Protein AF-A0A534PW27-F1 (afdb_monomer_lite)

Foldseek 3Di:
DLVCLVCCVVQVKDFQWFFAFQPGGQWKKKWKKAFPPQDQQLPQAEEEECSLVRLLLVLLFVVSPLPHHYDHDPPQVVQHVCRLVPPSYIYTGIRVCVVCLVVDPSSVRMDTPDIHDIAGPDTDIDGDPPDPPVRSVVVSVVQQCLLVDPVNVVVCVVVRTSTIGGDPPVRHVSSSVSSVVSD

Structure (mmCIF, N/CA/C/O backbone):
data_AF-A0A534PW27-F1
#
_entry.id   AF-A0A534PW27-F1
#
loop_
_atom_site.group_PDB
_atom_site.id
_atom_site.type_symbol
_atom_site.label_atom_id
_atom_site.label_alt_id
_atom_site.label_comp_id
_atom_site.label_asym_id
_atom_site.label_entity_id
_atom_site.label_seq_id
_atom_site.pdbx_PDB_ins_code
_atom_site.Cartn_x
_atom_site.Cartn_y
_atom_site.Cartn_z
_atom_site.occupancy
_atom_site.B_iso_or_equiv
_atom_site.auth_seq_id
_atom_site.auth_comp_id
_atom_site.auth_asym_id
_atom_site.auth_atom_id
_atom_site.pdbx_PDB_model_num
ATOM 1 N N . LEU A 1 1 ? 0.890 -2.267 -5.815 1.00 96.12 1 LEU A N 1
ATOM 2 C CA . LEU A 1 1 ? 1.464 -3.352 -4.984 1.00 96.12 1 LEU A CA 1
ATOM 3 C C . LEU A 1 1 ? 0.494 -4.507 -4.678 1.00 96.12 1 LEU A C 1
ATOM 5 O O . LEU A 1 1 ? 0.900 -5.621 -4.976 1.00 96.12 1 LEU A O 1
ATOM 9 N N . PRO A 1 2 ? -0.728 -4.310 -4.131 1.00 97.25 2 PRO A N 1
ATOM 10 C CA . PRO A 1 2 ? -1.633 -5.417 -3.758 1.00 97.25 2 PRO A CA 1
ATOM 11 C C . PRO A 1 2 ? -1.838 -6.452 -4.872 1.00 97.25 2 PRO A C 1
ATOM 13 O O . PRO A 1 2 ? -1.515 -7.615 -4.677 1.00 97.25 2 PRO A O 1
ATOM 16 N N . PHE A 1 3 ? -2.201 -5.999 -6.078 1.00 97.12 3 PHE A N 1
ATOM 17 C CA . PHE A 1 3 ? -2.336 -6.865 -7.257 1.00 97.12 3 PHE A CA 1
ATOM 18 C C . PHE A 1 3 ? -1.087 -7.713 -7.536 1.00 97.12 3 PHE A C 1
ATOM 20 O O . PHE A 1 3 ? -1.185 -8.898 -7.834 1.00 97.12 3 PHE A O 1
ATOM 27 N N . PHE A 1 4 ? 0.105 -7.110 -7.438 1.00 98.00 4 PHE A N 1
ATOM 28 C CA . PHE A 1 4 ? 1.350 -7.841 -7.659 1.00 98.00 4 PHE A CA 1
ATOM 29 C C . PHE A 1 4 ? 1.483 -8.985 -6.655 1.00 98.00 4 PHE A C 1
ATOM 31 O O . PHE A 1 4 ? 1.806 -10.085 -7.065 1.00 98.00 4 PHE A O 1
ATOM 38 N N . LEU A 1 5 ? 1.199 -8.747 -5.372 1.00 97.81 5 LEU A N 1
ATOM 39 C CA . LEU A 1 5 ? 1.325 -9.763 -4.323 1.00 97.81 5 LEU A CA 1
ATOM 40 C C . LEU A 1 5 ? 0.255 -10.858 -4.422 1.00 97.81 5 LEU A C 1
ATOM 42 O O . LEU A 1 5 ? 0.570 -12.019 -4.173 1.00 97.81 5 LEU A O 1
ATOM 46 N N . ASP A 1 6 ? -0.972 -10.506 -4.813 1.00 97.56 6 ASP A N 1
ATOM 47 C CA . ASP A 1 6 ? -2.059 -11.473 -5.015 1.00 97.56 6 ASP A CA 1
ATOM 48 C C . ASP A 1 6 ? -1.782 -12.425 -6.182 1.00 97.56 6 ASP A C 1
ATOM 50 O O . ASP A 1 6 ? -2.144 -13.595 -6.120 1.00 97.56 6 ASP A O 1
ATOM 54 N N . HIS A 1 7 ? -1.125 -11.933 -7.234 1.00 97.31 7 HIS A N 1
ATOM 55 C CA . HIS A 1 7 ? -0.998 -12.654 -8.501 1.00 97.31 7 HIS A CA 1
ATOM 56 C C . HIS A 1 7 ? 0.442 -12.986 -8.890 1.00 97.31 7 HIS A C 1
ATOM 58 O O . HIS A 1 7 ? 0.687 -13.433 -10.012 1.00 97.31 7 HIS A O 1
ATOM 64 N N . GLU A 1 8 ? 1.404 -12.762 -7.991 1.00 96.56 8 GLU A N 1
ATOM 65 C CA . GLU A 1 8 ? 2.826 -12.924 -8.289 1.00 96.56 8 GLU A CA 1
ATOM 66 C C . GLU A 1 8 ? 3.128 -14.320 -8.837 1.00 96.56 8 GLU A C 1
ATOM 68 O O . GLU A 1 8 ? 3.716 -14.453 -9.910 1.00 96.56 8 GLU A O 1
ATOM 73 N N . ALA A 1 9 ? 2.699 -15.352 -8.109 1.00 94.94 9 ALA A N 1
ATOM 74 C CA . ALA A 1 9 ? 2.935 -16.738 -8.485 1.00 94.94 9 ALA A CA 1
ATOM 75 C C . ALA A 1 9 ? 2.088 -17.142 -9.701 1.00 94.94 9 ALA A C 1
ATOM 77 O O . ALA A 1 9 ? 2.631 -17.650 -10.681 1.00 94.94 9 ALA A O 1
ATOM 78 N N . ASP A 1 10 ? 0.785 -16.856 -9.663 1.00 95.62 10 ASP A N 1
ATOM 79 C CA . ASP A 1 10 ? -0.186 -17.328 -10.659 1.00 95.62 10 ASP A CA 1
ATOM 80 C C . ASP A 1 10 ? 0.070 -16.758 -12.060 1.00 95.62 10 ASP A C 1
ATOM 82 O O . ASP A 1 10 ? -0.104 -17.447 -13.065 1.00 95.62 10 ASP A O 1
ATOM 86 N N . LEU A 1 11 ? 0.522 -15.503 -12.140 1.00 95.75 11 LEU A N 1
ATOM 87 C CA . LEU A 1 11 ? 0.863 -14.842 -13.402 1.00 95.75 11 LEU A CA 1
ATOM 88 C C . LEU A 1 11 ? 2.371 -14.844 -13.684 1.00 95.75 11 LEU A C 1
ATOM 90 O O . LEU A 1 11 ? 2.813 -14.229 -14.659 1.00 95.75 11 LEU A O 1
ATOM 94 N N . ALA A 1 12 ? 3.171 -15.508 -12.844 1.00 96.25 12 ALA A N 1
ATOM 95 C CA . ALA A 1 12 ? 4.630 -15.485 -12.903 1.00 96.25 12 ALA A CA 1
ATOM 96 C C . ALA A 1 12 ? 5.184 -14.051 -13.041 1.00 96.25 12 ALA A C 1
ATOM 98 O O . ALA A 1 12 ? 6.016 -13.770 -13.912 1.00 96.25 12 ALA A O 1
ATOM 99 N N . LEU A 1 13 ? 4.675 -13.115 -12.232 1.00 96.69 13 LEU A N 1
ATOM 100 C CA . LEU A 1 13 ? 5.083 -11.715 -12.289 1.00 96.69 13 LEU A CA 1
ATOM 101 C C . LEU A 1 13 ? 6.526 -11.569 -11.809 1.00 96.69 13 LEU A C 1
ATOM 103 O O . LEU A 1 13 ? 6.898 -12.002 -10.723 1.00 96.69 13 LEU A O 1
ATOM 107 N N . VAL A 1 14 ? 7.336 -10.884 -12.607 1.00 95.12 14 VAL A N 1
ATOM 108 C CA . VAL A 1 14 ? 8.707 -10.521 -12.250 1.00 95.12 14 VAL A CA 1
ATOM 109 C C . VAL A 1 14 ? 8.748 -9.021 -12.028 1.00 95.12 14 VAL A C 1
ATOM 111 O O . VAL A 1 14 ? 8.527 -8.261 -12.971 1.00 95.12 14 VAL A O 1
ATOM 114 N N . ALA A 1 15 ? 9.025 -8.590 -10.797 1.00 96.31 15 ALA A N 1
ATOM 115 C CA . ALA A 1 15 ? 9.233 -7.179 -10.485 1.00 96.31 15 ALA A CA 1
ATOM 116 C C . ALA A 1 15 ? 10.476 -6.654 -11.215 1.00 96.31 15 ALA A C 1
ATOM 118 O O . ALA A 1 15 ? 11.533 -7.287 -11.212 1.00 96.31 15 ALA A O 1
ATOM 119 N N . ARG A 1 16 ? 10.336 -5.499 -11.858 1.00 95.25 16 ARG A N 1
ATOM 120 C CA . ARG A 1 16 ? 11.331 -4.962 -12.786 1.00 95.25 16 ARG A CA 1
ATOM 121 C C . ARG A 1 16 ? 11.808 -3.558 -12.428 1.00 95.25 16 ARG A C 1
ATOM 123 O O . ARG A 1 16 ? 12.999 -3.279 -12.536 1.00 95.25 16 ARG A O 1
ATOM 130 N N . ALA A 1 17 ? 10.894 -2.706 -11.980 1.00 96.44 17 ALA A N 1
ATOM 131 C CA . ALA A 1 17 ? 11.174 -1.364 -11.479 1.00 96.44 17 ALA A CA 1
ATOM 132 C C . ALA A 1 17 ? 10.103 -0.958 -10.456 1.00 96.44 17 ALA A C 1
ATOM 134 O O . ALA A 1 17 ? 9.048 -1.594 -10.369 1.00 96.44 17 ALA A O 1
ATOM 135 N N . MET A 1 18 ? 10.361 0.108 -9.705 1.00 97.19 18 MET A N 1
ATOM 136 C CA . MET A 1 18 ? 9.345 0.797 -8.906 1.00 97.19 18 MET A CA 1
ATOM 137 C C . MET A 1 18 ? 9.032 2.141 -9.547 1.00 97.19 18 MET A C 1
ATOM 139 O O . MET A 1 18 ? 9.919 2.762 -10.129 1.00 97.19 18 MET A O 1
ATOM 143 N N . ALA A 1 19 ? 7.786 2.588 -9.436 1.00 94.56 19 ALA A N 1
ATOM 144 C CA . ALA A 1 19 ? 7.430 3.946 -9.827 1.00 94.56 19 ALA A CA 1
ATOM 145 C C . ALA A 1 19 ? 7.663 4.914 -8.664 1.00 94.56 19 ALA A C 1
ATOM 147 O O . ALA A 1 19 ? 7.415 4.569 -7.504 1.00 94.56 19 ALA A O 1
ATOM 148 N N . THR A 1 20 ? 8.082 6.129 -8.995 1.00 95.12 20 THR A N 1
ATOM 149 C CA . THR A 1 20 ? 8.165 7.248 -8.060 1.00 95.12 20 THR A CA 1
ATOM 150 C C . THR A 1 20 ? 6.985 8.185 -8.332 1.00 95.12 20 THR A C 1
ATOM 152 O O . THR A 1 20 ? 6.864 8.686 -9.454 1.00 95.12 20 THR A O 1
ATOM 155 N N . PRO A 1 21 ? 6.084 8.412 -7.362 1.00 92.94 21 PRO A N 1
ATOM 156 C CA . PRO A 1 21 ? 5.001 9.380 -7.520 1.00 92.94 21 PRO A CA 1
ATOM 157 C C . PRO A 1 21 ? 5.555 10.808 -7.635 1.00 92.94 21 PRO A C 1
ATOM 159 O O . PRO A 1 21 ? 6.685 11.082 -7.227 1.00 92.94 21 PRO A O 1
ATOM 162 N N . LYS A 1 22 ? 4.769 11.724 -8.208 1.00 88.94 22 LYS A N 1
ATOM 163 C CA . LYS A 1 22 ? 5.184 13.118 -8.442 1.00 88.94 22 LYS A CA 1
ATOM 164 C C . LYS A 1 22 ? 5.618 13.841 -7.159 1.00 88.94 22 LYS A C 1
ATOM 166 O O . LYS A 1 22 ? 6.688 14.435 -7.139 1.00 88.94 22 LYS A O 1
ATOM 171 N N . ASP A 1 23 ? 4.835 13.697 -6.092 1.00 84.81 23 ASP A N 1
ATOM 172 C CA . ASP A 1 23 ? 5.033 14.399 -4.816 1.00 84.81 23 ASP A CA 1
ATOM 173 C C . ASP A 1 23 ? 5.427 13.444 -3.673 1.00 84.81 23 ASP A C 1
ATOM 175 O O . ASP A 1 23 ? 5.069 13.643 -2.513 1.00 84.81 23 ASP A O 1
ATOM 179 N N . GLY A 1 24 ? 6.140 12.353 -3.978 1.00 87.12 24 GLY A N 1
ATOM 180 C CA . GLY A 1 24 ? 6.467 11.362 -2.957 1.00 87.12 24 GLY A CA 1
ATOM 181 C C . GLY A 1 24 ? 7.655 10.464 -3.269 1.00 87.12 24 GLY A C 1
ATOM 182 O O . GLY A 1 24 ? 8.300 10.546 -4.309 1.00 87.12 24 GLY A O 1
ATOM 183 N N . ALA A 1 25 ? 7.941 9.580 -2.320 1.00 93.38 25 ALA A N 1
ATOM 184 C CA . ALA A 1 25 ? 9.013 8.602 -2.425 1.00 93.38 25 ALA A CA 1
ATOM 185 C C . ALA A 1 25 ? 8.533 7.322 -3.140 1.00 93.38 25 ALA A C 1
ATOM 187 O O . ALA A 1 25 ? 7.347 6.994 -3.083 1.00 93.38 25 ALA A O 1
ATOM 188 N N . PRO A 1 26 ? 9.437 6.543 -3.766 1.00 95.88 26 PRO A N 1
ATOM 189 C CA . PRO A 1 26 ? 9.083 5.263 -4.396 1.00 95.88 26 PRO A CA 1
ATOM 190 C C . PRO A 1 26 ? 8.678 4.181 -3.379 1.00 95.88 26 PRO A C 1
ATOM 192 O O . PRO A 1 26 ? 8.097 3.154 -3.743 1.00 95.88 26 PRO A O 1
ATOM 195 N N . LEU A 1 27 ? 8.973 4.412 -2.097 1.00 97.81 27 LEU A N 1
ATOM 196 C CA . LEU A 1 27 ? 8.512 3.614 -0.970 1.00 97.81 27 LEU A CA 1
ATOM 197 C C . LEU A 1 27 ? 7.497 4.411 -0.150 1.00 97.81 27 LEU A C 1
ATOM 199 O O . LEU A 1 27 ? 7.658 5.610 0.062 1.00 97.81 27 LEU A O 1
ATOM 203 N N . GLN A 1 28 ? 6.495 3.718 0.379 1.00 96.88 28 GLN A N 1
ATOM 204 C CA . GLN A 1 28 ? 5.485 4.283 1.264 1.00 96.88 28 GLN A CA 1
ATOM 205 C C . GLN A 1 28 ? 5.249 3.406 2.486 1.00 96.88 28 GLN A C 1
ATOM 207 O O . GLN A 1 28 ? 5.538 2.209 2.486 1.00 96.88 28 GLN A O 1
ATOM 212 N N . ARG A 1 29 ? 4.669 4.009 3.521 1.00 97.50 29 ARG A N 1
ATOM 213 C CA . ARG A 1 29 ? 4.064 3.291 4.639 1.00 97.50 29 ARG A CA 1
ATOM 214 C C . ARG A 1 29 ? 2.553 3.392 4.527 1.00 97.50 29 ARG A C 1
ATOM 216 O O . ARG A 1 29 ? 2.035 4.471 4.255 1.00 97.50 29 ARG A O 1
ATOM 223 N N . TRP A 1 30 ? 1.878 2.277 4.762 1.00 98.00 30 TRP A N 1
ATOM 224 C CA . TRP A 1 30 ? 0.435 2.258 4.946 1.00 98.00 30 TRP A CA 1
ATOM 225 C C . TRP A 1 30 ? 0.132 2.503 6.418 1.00 98.00 30 TRP A C 1
ATOM 227 O O . TRP A 1 30 ? 0.762 1.881 7.274 1.00 98.00 30 TRP A O 1
ATOM 237 N N . THR A 1 31 ? -0.799 3.403 6.715 1.00 98.12 31 THR A N 1
ATOM 238 C CA . THR A 1 31 ? -1.096 3.837 8.086 1.00 98.12 31 THR A CA 1
ATOM 239 C C . THR A 1 31 ? -2.535 3.518 8.432 1.00 98.12 31 THR A C 1
ATOM 241 O O . THR A 1 31 ? -3.463 3.972 7.768 1.00 98.12 31 THR A O 1
ATOM 244 N N . LEU A 1 32 ? -2.727 2.729 9.482 1.00 97.94 32 LEU A N 1
ATOM 245 C CA . LEU A 1 32 ? -4.043 2.439 10.022 1.00 97.94 32 LEU A CA 1
ATOM 246 C C . LEU A 1 32 ? -4.444 3.564 10.976 1.00 97.94 32 LEU A C 1
ATOM 248 O O . LEU A 1 32 ? -3.723 3.843 11.932 1.00 97.94 32 LEU A O 1
ATOM 252 N N . VAL A 1 33 ? -5.591 4.183 10.731 1.00 97.88 33 VAL A N 1
ATOM 253 C CA . VAL A 1 33 ? -6.121 5.299 11.519 1.00 97.88 33 VAL A CA 1
ATOM 254 C C . VAL A 1 33 ? -7.488 4.924 12.076 1.00 97.88 33 VAL A C 1
ATOM 256 O O . VAL A 1 33 ? -8.318 4.363 11.364 1.00 97.88 33 VAL A O 1
ATOM 259 N N . ALA A 1 34 ? -7.742 5.248 13.338 1.00 97.81 34 ALA A N 1
ATOM 260 C CA . ALA A 1 34 ? -9.059 5.116 13.960 1.00 97.81 34 ALA A CA 1
ATOM 261 C C . ALA A 1 34 ? -9.332 6.311 14.878 1.00 97.81 34 ALA A C 1
ATOM 263 O O . ALA A 1 34 ? -8.502 7.212 14.994 1.00 97.81 34 ALA A O 1
ATOM 264 N N . ARG A 1 35 ? -10.496 6.329 15.530 1.00 97.44 35 ARG A N 1
ATOM 265 C CA . ARG A 1 35 ? -10.819 7.332 16.551 1.00 97.44 35 ARG A CA 1
ATOM 266 C C . ARG A 1 35 ? -9.803 7.310 17.690 1.00 97.44 35 ARG A C 1
ATOM 268 O O . ARG A 1 35 ? -9.393 6.235 18.115 1.00 97.44 35 ARG A O 1
ATOM 275 N N . LYS A 1 36 ? -9.413 8.483 18.187 1.00 95.56 36 LYS A N 1
ATOM 276 C CA . LYS A 1 36 ? -8.350 8.654 19.191 1.00 95.56 36 LYS A CA 1
ATOM 277 C C . LYS A 1 36 ? -8.621 7.932 20.517 1.00 95.56 36 LYS A C 1
ATOM 279 O O . LYS A 1 36 ? -7.684 7.479 21.160 1.00 95.56 36 LYS A O 1
ATOM 284 N N . ASP A 1 37 ? -9.881 7.806 20.914 1.00 93.00 37 ASP A N 1
ATOM 285 C CA . ASP A 1 37 ? -10.326 7.142 22.145 1.00 93.00 37 ASP A CA 1
ATOM 286 C C . ASP A 1 37 ? -10.824 5.704 21.898 1.00 93.00 37 ASP A C 1
ATOM 288 O O . ASP A 1 37 ? -11.707 5.200 22.596 1.00 93.00 37 ASP A O 1
ATOM 292 N N . HIS A 1 38 ? -10.266 5.026 20.889 1.00 91.75 38 HIS A N 1
ATOM 293 C CA . HIS A 1 38 ? -10.589 3.631 20.615 1.00 91.75 38 HIS A CA 1
ATOM 294 C C . HIS A 1 38 ? -10.291 2.726 21.835 1.00 91.75 38 HIS A C 1
ATOM 296 O O . HIS A 1 38 ? -9.303 2.921 22.548 1.00 91.75 38 HIS A O 1
ATOM 302 N N . PRO A 1 39 ? -11.092 1.672 22.074 1.00 90.62 39 PRO A N 1
ATOM 303 C CA . PRO A 1 39 ? -10.784 0.690 23.107 1.00 90.62 39 PRO A CA 1
ATOM 304 C C . PRO A 1 39 ? -9.544 -0.129 22.722 1.00 90.62 39 PRO A C 1
ATOM 306 O O . PRO A 1 39 ? -9.303 -0.382 21.542 1.00 90.62 39 PRO A O 1
ATOM 309 N N . ALA A 1 40 ? -8.792 -0.624 23.710 1.00 87.38 40 ALA A N 1
ATOM 310 C CA . ALA A 1 40 ? -7.558 -1.384 23.470 1.00 87.38 40 ALA A CA 1
ATOM 311 C C . ALA A 1 40 ? -7.767 -2.665 22.637 1.00 87.38 40 ALA A C 1
ATOM 313 O O . ALA A 1 40 ? -6.931 -3.011 21.811 1.00 87.38 40 ALA A O 1
ATOM 314 N N . GLN A 1 41 ? -8.888 -3.368 22.837 1.00 86.12 41 GLN A N 1
ATOM 315 C CA . GLN A 1 41 ? -9.168 -4.634 22.144 1.00 86.12 41 GLN A CA 1
ATOM 316 C C . GLN A 1 41 ? -9.783 -4.449 20.749 1.00 86.12 41 GLN A C 1
ATOM 318 O O . GLN A 1 41 ? -9.787 -5.396 19.969 1.00 86.12 41 GLN A O 1
ATOM 323 N N . MET A 1 42 ? -10.324 -3.261 20.439 1.00 92.38 42 MET A N 1
ATOM 324 C CA . MET A 1 42 ? -10.970 -2.933 19.155 1.00 92.38 42 MET A CA 1
ATOM 325 C C . MET A 1 42 ? -11.912 -4.031 18.605 1.00 92.38 42 MET A C 1
ATOM 327 O O . MET A 1 42 ? -12.041 -4.232 17.397 1.00 92.38 42 MET A O 1
ATOM 331 N N . THR A 1 43 ? -12.603 -4.755 19.490 1.00 91.94 43 THR A N 1
ATOM 332 C CA . THR A 1 43 ? -13.479 -5.869 19.112 1.00 91.94 43 THR A CA 1
ATOM 333 C C . THR A 1 43 ? -14.660 -5.388 18.270 1.00 91.94 43 THR A 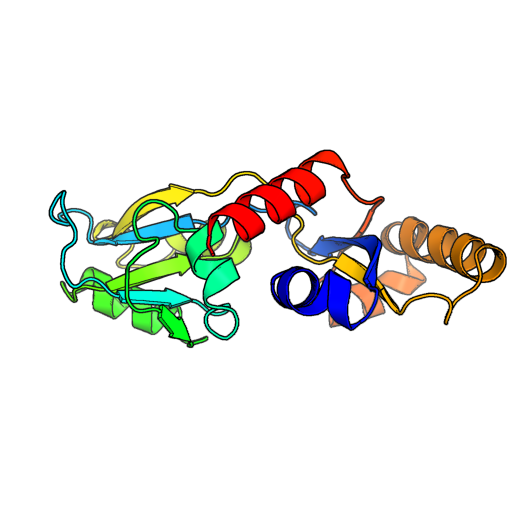C 1
ATOM 335 O O . THR A 1 43 ? -15.382 -4.457 18.644 1.00 91.94 43 THR A O 1
ATOM 338 N N . GLY A 1 44 ? -14.883 -6.059 17.137 1.00 93.00 44 GLY A N 1
ATOM 339 C CA . GLY A 1 44 ? -15.951 -5.727 16.193 1.00 93.00 44 GLY A CA 1
ATOM 340 C C . GLY A 1 44 ? -15.648 -4.525 15.299 1.00 93.00 44 GLY A C 1
ATOM 341 O O . GLY A 1 44 ? -16.563 -4.031 14.649 1.00 93.00 44 GLY A O 1
ATOM 342 N N . TYR A 1 45 ? -14.401 -4.044 15.269 1.00 97.19 45 TYR A N 1
ATOM 343 C CA . TYR A 1 45 ? -13.988 -3.046 14.287 1.00 97.19 45 TYR A CA 1
ATOM 344 C C . TYR A 1 45 ? -13.856 -3.661 12.892 1.00 97.19 45 TYR A C 1
ATOM 346 O O . TYR A 1 45 ? -13.390 -4.793 12.737 1.00 97.19 45 TYR A O 1
ATOM 354 N N . ALA A 1 46 ? -14.219 -2.875 11.881 1.00 97.88 46 ALA A N 1
ATOM 355 C CA . ALA A 1 46 ? -13.887 -3.135 10.487 1.00 97.88 46 ALA A CA 1
ATOM 356 C C . ALA A 1 46 ? -12.688 -2.282 10.041 1.00 97.88 46 ALA A C 1
ATOM 358 O O . ALA A 1 46 ? -12.441 -1.206 10.588 1.00 97.88 46 ALA A O 1
ATOM 359 N N . VAL A 1 47 ? -11.962 -2.747 9.024 1.00 98.31 47 VAL A N 1
ATOM 360 C CA . VAL A 1 47 ? -10.899 -1.999 8.343 1.00 98.31 47 VAL A CA 1
ATOM 361 C C . VAL A 1 47 ? -11.366 -1.653 6.937 1.00 98.31 47 VAL A C 1
ATOM 363 O O . VAL A 1 47 ? -11.534 -2.536 6.097 1.00 98.31 47 VAL A O 1
ATOM 366 N N . GLN A 1 48 ? -11.556 -0.366 6.667 1.00 98.56 48 GLN A N 1
ATOM 367 C CA . GLN A 1 48 ? -11.833 0.139 5.326 1.00 98.56 48 GLN A CA 1
ATOM 368 C C . GLN A 1 48 ? -10.531 0.519 4.620 1.00 98.56 48 GLN A C 1
ATOM 370 O O . GLN A 1 48 ? -9.658 1.151 5.215 1.00 98.56 48 GLN A O 1
ATOM 375 N N . SER A 1 49 ? -10.400 0.173 3.341 1.00 98.12 49 SER A N 1
ATOM 376 C CA . SER A 1 49 ? -9.253 0.588 2.533 1.00 98.12 49 SER A CA 1
ATOM 377 C C . SER A 1 49 ? -9.599 0.660 1.051 1.00 98.12 49 SER A C 1
ATOM 379 O O . SER A 1 49 ? -10.390 -0.142 0.557 1.00 98.12 49 SER A O 1
ATOM 381 N N . ALA A 1 50 ? -8.910 1.546 0.327 1.00 96.94 50 ALA A N 1
ATOM 382 C CA . ALA A 1 50 ? -8.910 1.551 -1.136 1.00 96.94 50 ALA A CA 1
ATOM 383 C C . ALA A 1 50 ? -8.244 0.293 -1.731 1.00 96.94 50 ALA A C 1
ATOM 385 O O . ALA A 1 50 ? -8.409 0.003 -2.911 1.00 96.94 50 ALA A O 1
ATOM 386 N N . ALA A 1 51 ? -7.491 -0.459 -0.920 1.00 97.38 51 ALA A N 1
ATOM 387 C CA . ALA A 1 51 ? -6.941 -1.763 -1.279 1.00 97.38 51 ALA A CA 1
ATOM 388 C C . ALA A 1 51 ? -7.803 -2.938 -0.775 1.00 97.38 51 ALA A C 1
ATOM 390 O O . ALA A 1 51 ? -7.311 -4.065 -0.716 1.00 97.38 51 ALA A O 1
ATOM 391 N N . GLY A 1 52 ? -9.058 -2.703 -0.372 1.00 97.19 52 GLY A N 1
ATOM 392 C CA . GLY A 1 52 ? -9.905 -3.737 0.231 1.00 97.19 52 GLY A CA 1
ATOM 393 C C . GLY A 1 52 ? -10.282 -4.879 -0.715 1.00 97.19 52 GLY A C 1
ATOM 394 O O . GLY A 1 52 ? -10.554 -5.976 -0.232 1.00 97.19 52 GLY A O 1
ATOM 395 N N . PHE A 1 53 ? -10.176 -4.678 -2.034 1.00 96.94 53 PHE A N 1
ATOM 396 C CA . PHE A 1 53 ? -10.233 -5.749 -3.037 1.00 96.94 53 PHE A CA 1
ATOM 397 C C . PHE A 1 53 ? -9.173 -6.844 -2.818 1.00 96.94 53 PHE A C 1
ATOM 399 O O . PHE A 1 53 ? -9.336 -7.964 -3.297 1.00 96.94 53 PHE A O 1
ATOM 406 N N . SER A 1 54 ? -8.100 -6.537 -2.077 1.00 97.50 54 SER A N 1
ATOM 407 C CA . SER A 1 54 ? -7.065 -7.473 -1.636 1.00 97.50 54 SER A CA 1
ATOM 408 C C . SER A 1 54 ? -7.076 -7.598 -0.105 1.00 97.50 54 SER A C 1
ATOM 410 O O . SER A 1 54 ? -6.25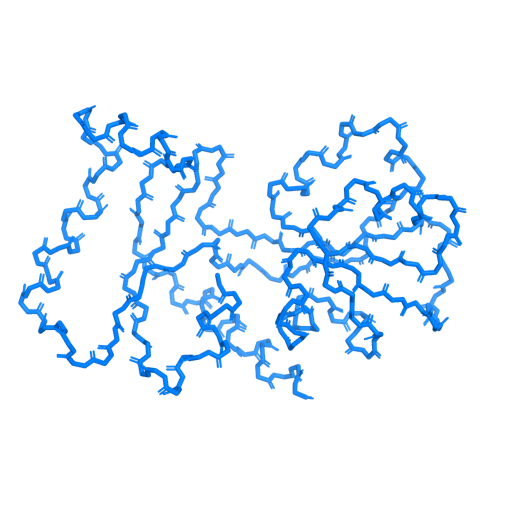9 -6.981 0.594 1.00 97.50 54 SER A O 1
ATOM 412 N N . PRO A 1 55 ? -7.984 -8.408 0.479 1.00 96.81 55 PRO A N 1
ATOM 413 C CA . PRO A 1 55 ? -8.096 -8.511 1.930 1.00 96.81 55 PRO A CA 1
ATOM 414 C C . PRO A 1 55 ? -6.793 -8.954 2.602 1.00 96.81 55 PRO A C 1
ATOM 416 O O . PRO A 1 55 ? -6.417 -8.449 3.658 1.00 96.81 55 PRO A O 1
ATOM 419 N N . ARG A 1 56 ? -6.054 -9.873 1.976 1.00 96.56 56 ARG A N 1
ATOM 420 C CA . ARG A 1 56 ? -4.776 -10.360 2.507 1.00 96.56 56 ARG A CA 1
ATOM 421 C C . ARG A 1 56 ? -3.717 -9.258 2.562 1.00 96.56 56 ARG A C 1
ATOM 423 O O . ARG A 1 56 ? -2.977 -9.184 3.542 1.00 96.56 56 ARG A O 1
ATOM 430 N N . PHE A 1 57 ? -3.677 -8.373 1.565 1.00 97.69 57 PHE A N 1
ATOM 431 C CA . PHE A 1 57 ? -2.802 -7.205 1.598 1.00 97.69 57 PHE A CA 1
ATOM 432 C C . PHE A 1 57 ? -3.178 -6.250 2.731 1.00 97.69 57 PHE A C 1
ATOM 434 O O . PHE A 1 57 ? -2.300 -5.847 3.493 1.00 97.69 57 PHE A O 1
ATOM 441 N N . VAL A 1 58 ? -4.469 -5.943 2.892 1.00 97.69 58 VAL A N 1
ATOM 442 C CA . VAL A 1 58 ? -4.942 -5.085 3.989 1.00 97.69 58 VAL A CA 1
ATOM 443 C C . VAL A 1 58 ? -4.505 -5.659 5.337 1.00 97.69 58 VAL A C 1
ATOM 445 O O . VAL A 1 58 ? -3.842 -4.953 6.091 1.00 97.69 58 VAL A O 1
ATOM 448 N N . ARG A 1 59 ? -4.731 -6.957 5.598 1.00 96.88 59 ARG A N 1
ATOM 449 C CA . ARG A 1 59 ? -4.273 -7.629 6.836 1.00 96.88 59 ARG A CA 1
ATOM 450 C C . ARG A 1 59 ? -2.767 -7.514 7.056 1.00 96.88 59 ARG A C 1
ATOM 452 O O . ARG A 1 59 ? -2.327 -7.290 8.182 1.00 96.88 59 ARG A O 1
ATOM 459 N N . ALA A 1 60 ? -1.978 -7.666 5.993 1.00 96.50 60 ALA A N 1
ATOM 460 C CA . ALA A 1 60 ? -0.524 -7.569 6.059 1.00 96.50 60 ALA A CA 1
ATOM 461 C C . ALA A 1 60 ? -0.044 -6.167 6.460 1.00 96.50 60 ALA A C 1
ATOM 463 O O . ALA A 1 60 ? 0.951 -6.045 7.177 1.00 96.50 60 ALA A O 1
ATOM 464 N N . MET A 1 61 ? -0.749 -5.125 6.012 1.00 97.25 61 MET A N 1
ATOM 465 C CA . MET A 1 61 ? -0.434 -3.726 6.310 1.00 97.25 61 MET A CA 1
ATOM 466 C C . MET A 1 61 ? -1.059 -3.236 7.626 1.00 97.25 61 MET A C 1
ATOM 468 O O . MET A 1 61 ? -0.530 -2.316 8.244 1.00 97.25 61 MET A O 1
ATOM 472 N N . SER A 1 62 ? -2.148 -3.860 8.085 1.00 94.12 62 SER A N 1
ATOM 473 C CA . SER A 1 62 ? -2.917 -3.471 9.273 1.00 94.12 62 SER A CA 1
ATOM 474 C C . SER A 1 62 ? -2.799 -4.490 10.417 1.00 94.12 62 SER A C 1
ATOM 476 O O . SER A 1 62 ? -3.809 -4.836 11.025 1.00 94.12 62 SER A O 1
ATOM 478 N N . GLN A 1 63 ? -1.595 -5.002 10.709 1.00 85.75 63 GLN A N 1
ATOM 479 C CA . GLN A 1 63 ? -1.380 -6.177 11.582 1.00 85.75 63 GLN A CA 1
ATOM 480 C C . GLN A 1 63 ? -2.120 -6.139 12.933 1.00 85.75 63 GLN A C 1
ATOM 482 O O . GLN A 1 63 ? -2.598 -7.176 13.390 1.00 85.75 63 GLN A O 1
ATOM 487 N N . VAL A 1 64 ? -2.278 -4.957 13.540 1.00 88.31 64 VAL A N 1
ATOM 488 C CA . VAL A 1 64 ? -3.034 -4.759 14.795 1.00 88.31 64 VAL A CA 1
ATOM 489 C C . VAL A 1 64 ? -4.496 -5.218 14.673 1.00 88.31 64 VAL A C 1
ATOM 491 O O . VAL A 1 64 ? -5.064 -5.737 15.627 1.00 88.31 64 VAL A O 1
ATOM 494 N N . LEU A 1 65 ? -5.087 -5.097 13.483 1.00 90.31 65 LEU A N 1
ATOM 495 C CA . LEU A 1 65 ? -6.449 -5.518 13.151 1.00 90.31 65 LEU A CA 1
ATOM 496 C C . LEU A 1 65 ? -6.470 -6.616 12.074 1.00 90.31 65 LEU A C 1
ATOM 498 O O . LEU A 1 65 ? -7.370 -6.660 11.240 1.00 90.31 65 LEU A O 1
ATOM 502 N N . ALA A 1 66 ? -5.508 -7.543 12.088 1.00 84.94 66 ALA A N 1
ATOM 503 C CA . ALA A 1 66 ? -5.410 -8.598 11.069 1.00 84.94 66 ALA A CA 1
ATOM 504 C C . ALA A 1 66 ? -6.653 -9.515 10.970 1.00 84.94 66 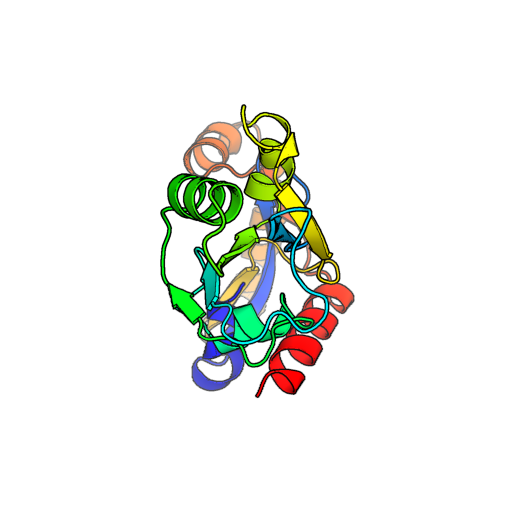ALA A C 1
ATOM 506 O O . ALA A 1 66 ? -6.865 -10.152 9.942 1.00 84.94 66 ALA A O 1
ATOM 507 N N . LYS A 1 67 ? -7.482 -9.588 12.021 1.00 88.19 67 LYS A N 1
ATOM 508 C CA . LYS A 1 67 ? -8.714 -10.402 12.059 1.00 88.19 67 LYS A CA 1
ATOM 509 C C . LYS A 1 67 ? -10.000 -9.604 11.817 1.00 88.19 67 LYS A C 1
ATOM 511 O O . LYS A 1 67 ? -11.079 -10.191 11.833 1.00 88.19 67 LYS A O 1
ATOM 516 N N . ALA A 1 68 ? -9.904 -8.289 11.633 1.00 94.19 68 ALA A N 1
ATOM 517 C CA . ALA A 1 68 ? -11.067 -7.445 11.395 1.00 94.19 68 ALA A CA 1
ATOM 518 C C . ALA A 1 68 ? -11.739 -7.773 10.054 1.00 94.19 68 ALA A C 1
ATOM 520 O O . ALA A 1 68 ? -11.100 -8.250 9.109 1.00 94.19 68 ALA A O 1
ATOM 521 N N . GLN A 1 69 ? -13.036 -7.474 9.962 1.00 96.88 69 GLN A N 1
ATOM 522 C CA . GLN A 1 69 ? -13.727 -7.455 8.677 1.00 96.88 69 GLN A CA 1
ATOM 523 C C . GLN A 1 69 ? -13.087 -6.391 7.783 1.00 96.88 69 GLN A C 1
ATOM 525 O O . GLN A 1 69 ? -12.825 -5.280 8.238 1.00 96.88 69 GLN A O 1
ATOM 530 N N . ILE A 1 70 ? -12.864 -6.716 6.513 1.00 97.88 70 ILE A N 1
ATOM 531 C CA . ILE A 1 70 ? -12.297 -5.778 5.542 1.00 97.88 70 ILE A CA 1
ATOM 532 C C . ILE A 1 70 ? -13.410 -5.249 4.652 1.00 97.88 70 ILE A C 1
ATOM 534 O O . ILE A 1 70 ? -14.231 -6.017 4.152 1.00 97.88 70 ILE A O 1
ATOM 538 N N . VAL A 1 71 ? -13.429 -3.932 4.481 1.00 98.00 71 VAL A N 1
ATOM 539 C CA . VAL A 1 71 ? -14.385 -3.209 3.647 1.00 98.00 71 VAL A CA 1
ATOM 540 C C . VAL A 1 71 ? -13.628 -2.593 2.478 1.00 98.00 71 VAL A C 1
ATOM 542 O O . VAL A 1 71 ? -12.778 -1.719 2.667 1.00 98.00 71 VAL A O 1
ATOM 545 N N . ASP A 1 72 ? -13.944 -3.051 1.271 1.00 97.75 72 ASP A N 1
ATOM 546 C CA . ASP A 1 72 ? -13.424 -2.465 0.039 1.00 97.75 72 ASP A CA 1
ATOM 547 C C . ASP A 1 72 ? -14.151 -1.165 -0.287 1.00 97.75 72 ASP A C 1
ATOM 549 O O . ASP A 1 72 ? -15.365 -1.146 -0.494 1.00 97.75 72 ASP A O 1
ATOM 553 N N . SER A 1 73 ? -13.419 -0.052 -0.254 1.00 97.00 73 SER A N 1
ATOM 554 C CA . SER A 1 73 ? -13.977 1.258 -0.566 1.00 97.00 73 SER A CA 1
ATOM 555 C C . SER A 1 73 ? -12.888 2.286 -0.832 1.00 97.00 73 SER A C 1
ATOM 557 O O . SER A 1 73 ? -11.983 2.495 -0.023 1.00 97.00 73 SER A O 1
ATOM 559 N N . THR A 1 74 ? -13.047 3.029 -1.923 1.00 94.50 74 THR A N 1
ATOM 560 C CA . THR A 1 74 ? -12.221 4.197 -2.254 1.00 94.50 74 THR A CA 1
ATOM 561 C C . THR A 1 74 ? -12.686 5.476 -1.544 1.00 94.50 74 THR A C 1
ATOM 563 O O . THR A 1 74 ? -12.003 6.497 -1.607 1.00 94.50 74 THR A O 1
ATOM 566 N N . ALA A 1 75 ? -13.811 5.443 -0.816 1.00 96.50 75 ALA A N 1
ATOM 567 C CA . ALA A 1 75 ? -14.383 6.595 -0.114 1.00 96.50 75 ALA A CA 1
ATOM 568 C C . ALA A 1 75 ? -13.671 6.879 1.227 1.00 96.50 75 ALA A C 1
ATOM 570 O O . ALA A 1 75 ? -14.284 6.870 2.300 1.00 96.50 75 ALA A O 1
ATOM 571 N N . VAL A 1 76 ? -12.361 7.137 1.168 1.00 95.94 76 VAL A N 1
ATOM 572 C CA . VAL A 1 76 ? -11.470 7.309 2.330 1.00 95.94 76 VAL A CA 1
ATOM 573 C C . VAL A 1 76 ? -11.938 8.430 3.257 1.00 95.94 76 VAL A C 1
ATOM 575 O O . VAL A 1 76 ? -12.075 8.209 4.457 1.00 95.94 76 VAL A O 1
ATOM 578 N N . LEU A 1 77 ? -12.272 9.606 2.714 1.00 96.50 77 LEU A N 1
ATOM 579 C CA . LEU A 1 77 ? -12.729 10.745 3.519 1.00 96.50 77 LEU A CA 1
ATOM 580 C C . LEU A 1 77 ? -14.023 10.434 4.287 1.00 96.50 77 LEU A C 1
ATOM 582 O O . LEU A 1 77 ? -14.157 10.795 5.455 1.00 96.50 77 LEU A O 1
ATOM 586 N N . SER A 1 78 ? -14.965 9.742 3.641 1.00 97.12 78 SER A N 1
ATOM 587 C CA . SER A 1 78 ? -16.215 9.312 4.278 1.00 97.12 78 SER A CA 1
ATOM 588 C C . SER A 1 78 ? -15.946 8.308 5.403 1.00 97.12 78 SER A C 1
ATOM 590 O O . SER A 1 78 ? -16.480 8.453 6.502 1.00 97.12 78 SER A O 1
ATOM 592 N N . GLY A 1 79 ? -15.050 7.341 5.167 1.00 97.75 79 GLY A N 1
ATOM 593 C CA . GLY A 1 79 ? -14.611 6.390 6.190 1.00 97.75 79 GLY A CA 1
ATOM 594 C C . GLY A 1 79 ? -13.970 7.080 7.396 1.00 97.75 79 GLY A C 1
ATOM 595 O O . GLY A 1 79 ? -14.324 6.784 8.533 1.00 97.75 79 GLY A O 1
ATOM 596 N N . LEU A 1 80 ? -13.088 8.056 7.162 1.00 98.12 80 LEU A N 1
ATOM 597 C CA . LEU A 1 80 ? -12.439 8.809 8.238 1.00 98.12 80 LEU A CA 1
ATOM 598 C C . LEU A 1 80 ? -13.451 9.632 9.050 1.00 98.12 80 LEU A C 1
ATOM 600 O O . LEU A 1 80 ? -13.382 9.630 10.275 1.00 98.12 80 LEU A O 1
ATOM 604 N N . ARG A 1 81 ? -14.437 10.272 8.401 1.00 97.75 81 ARG A N 1
ATOM 605 C CA . ARG A 1 81 ? -15.528 10.981 9.102 1.00 97.75 81 ARG A CA 1
ATOM 606 C C . ARG A 1 81 ? -16.362 10.044 9.972 1.00 97.75 81 ARG A C 1
ATOM 608 O O . ARG A 1 81 ? -16.686 10.386 11.102 1.00 97.75 81 ARG A O 1
ATOM 615 N N . ARG A 1 82 ? -16.705 8.864 9.454 1.00 98.00 82 ARG A N 1
ATOM 616 C CA . ARG A 1 82 ? -17.453 7.838 10.195 1.00 98.00 82 ARG A CA 1
ATOM 617 C C . ARG A 1 82 ? -16.684 7.348 11.420 1.00 98.00 82 ARG A C 1
ATOM 619 O O . ARG A 1 82 ? -17.247 7.302 12.509 1.00 98.00 82 ARG A O 1
ATOM 626 N N . ALA A 1 83 ? -15.391 7.066 11.256 1.00 97.75 83 ALA A N 1
ATOM 627 C CA . ALA A 1 83 ? -14.511 6.707 12.364 1.00 97.75 83 ALA A CA 1
ATOM 628 C C . ALA A 1 83 ? -14.432 7.831 13.415 1.00 97.75 83 ALA A C 1
ATOM 630 O O . ALA A 1 83 ? -14.596 7.565 14.603 1.00 97.75 83 ALA A O 1
ATOM 631 N N . ALA A 1 84 ? -14.258 9.089 12.992 1.00 97.44 84 ALA A N 1
ATOM 632 C CA . ALA A 1 84 ? -14.224 10.246 13.894 1.00 97.44 84 ALA A CA 1
ATOM 633 C C . ALA A 1 84 ? -15.533 10.396 14.692 1.00 97.44 84 ALA A C 1
ATOM 635 O O . ALA A 1 84 ? -15.504 10.681 15.886 1.00 97.44 84 ALA A O 1
ATOM 636 N N . ASN A 1 85 ? -16.670 10.098 14.057 1.00 96.56 85 ASN A N 1
ATOM 637 C CA . ASN A 1 85 ? -18.000 10.112 14.670 1.00 96.56 85 ASN A CA 1
ATOM 638 C C . ASN A 1 85 ? -18.292 8.901 15.582 1.00 96.56 85 ASN A C 1
ATOM 640 O O . ASN A 1 85 ? -19.428 8.729 16.019 1.00 96.56 85 ASN A O 1
ATOM 644 N N . GLY A 1 86 ? -17.300 8.055 15.875 1.00 95.25 86 GLY A N 1
ATOM 645 C CA . GLY A 1 86 ? -17.441 6.957 16.835 1.00 95.25 86 GLY A CA 1
ATOM 646 C C . GLY A 1 86 ? -17.879 5.626 16.238 1.00 95.25 86 GLY A C 1
ATOM 647 O O . GLY A 1 86 ? -18.131 4.680 16.986 1.00 95.25 86 GLY A O 1
ATOM 648 N N . GLU A 1 87 ? -17.949 5.502 14.912 1.00 97.38 87 GLU A N 1
ATOM 649 C CA . GLU A 1 87 ? -18.172 4.193 14.311 1.00 97.38 87 GLU A CA 1
ATOM 650 C C . GLU A 1 87 ? -16.993 3.252 14.609 1.00 97.38 87 GLU A C 1
ATOM 652 O O . GLU A 1 87 ? -15.835 3.676 14.654 1.00 97.38 87 GLU A O 1
ATOM 657 N N . LYS A 1 88 ? -17.277 1.953 14.789 1.00 97.38 88 LYS A N 1
ATOM 658 C CA . LYS A 1 88 ? -16.264 0.897 14.956 1.00 97.38 88 LYS A CA 1
ATOM 659 C C . LYS A 1 88 ? -15.543 0.613 13.635 1.00 97.38 88 LYS A C 1
ATOM 661 O O . LYS A 1 88 ? -15.641 -0.466 13.053 1.00 97.38 88 LYS A O 1
ATOM 666 N N . LEU A 1 89 ? -14.834 1.617 13.149 1.00 97.94 89 LEU A N 1
ATOM 667 C CA . LEU A 1 89 ? -14.178 1.639 11.859 1.00 97.94 89 LEU A CA 1
ATOM 668 C C . LEU A 1 89 ? -12.753 2.155 12.031 1.00 97.94 89 LEU A C 1
ATOM 670 O O . LEU A 1 89 ? -12.517 3.187 12.658 1.00 97.94 89 LEU A O 1
ATOM 674 N N . ALA A 1 90 ? -11.808 1.433 11.447 1.00 98.19 90 ALA A N 1
ATOM 675 C CA . ALA A 1 90 ? -10.469 1.918 11.174 1.00 98.19 90 ALA A CA 1
ATOM 676 C C . ALA A 1 90 ? -10.300 2.059 9.658 1.00 98.19 90 ALA A C 1
ATOM 678 O O . ALA A 1 90 ? -10.882 1.299 8.881 1.00 98.19 90 ALA A O 1
ATOM 679 N N . VAL A 1 91 ? -9.505 3.027 9.224 1.00 98.44 91 VAL A N 1
ATOM 680 C CA . VAL A 1 91 ? -9.226 3.282 7.811 1.00 98.44 91 VAL A CA 1
ATOM 681 C C . VAL A 1 91 ? -7.738 3.087 7.571 1.00 98.44 91 VAL A C 1
ATOM 683 O O . VAL A 1 91 ? -6.911 3.699 8.244 1.00 98.44 91 VAL A O 1
ATOM 686 N N . LEU A 1 92 ? -7.391 2.210 6.634 1.00 98.50 92 LEU A N 1
ATOM 687 C CA . LEU A 1 92 ? -6.012 1.975 6.224 1.00 98.50 92 LEU A CA 1
ATOM 688 C C . LEU A 1 92 ? -5.673 2.889 5.041 1.00 98.50 92 LEU A C 1
ATOM 690 O O . LEU A 1 92 ? -6.173 2.680 3.931 1.00 98.50 92 LEU A O 1
ATOM 694 N N . LEU A 1 93 ? -4.822 3.877 5.308 1.00 98.25 93 LEU A N 1
ATOM 695 C CA . LEU A 1 93 ? -4.395 4.925 4.387 1.00 98.25 93 LEU A CA 1
ATOM 696 C C . LEU A 1 93 ? -3.108 4.537 3.663 1.00 98.25 93 LEU A C 1
ATOM 698 O O . LEU A 1 93 ? -2.189 3.996 4.281 1.00 98.25 93 LEU A O 1
ATOM 702 N N . ASP A 1 94 ? -3.020 4.863 2.377 1.00 96.12 94 ASP A N 1
ATOM 703 C CA . ASP A 1 94 ? -1.745 4.853 1.657 1.00 96.12 94 ASP A CA 1
ATOM 704 C C . ASP A 1 94 ? -0.862 6.055 2.061 1.00 96.12 94 ASP A C 1
ATOM 706 O O . ASP A 1 94 ? -1.229 6.874 2.912 1.00 96.12 94 ASP A O 1
ATOM 710 N N . GLY A 1 95 ? 0.335 6.161 1.481 1.00 94.19 95 GLY A N 1
ATOM 711 C CA . GLY A 1 95 ? 1.290 7.217 1.806 1.00 94.19 95 GLY A CA 1
ATOM 712 C C . GLY A 1 95 ? 0.777 8.622 1.485 1.00 94.19 95 GLY A C 1
ATOM 713 O O . GLY A 1 95 ? 0.916 9.516 2.319 1.00 94.19 95 GLY A O 1
ATOM 714 N N . ALA A 1 96 ? 0.144 8.816 0.325 1.00 92.00 96 ALA A N 1
ATOM 715 C CA . ALA A 1 96 ? -0.378 10.121 -0.087 1.00 92.00 96 ALA A CA 1
ATOM 716 C C . ALA A 1 96 ? -1.552 10.556 0.807 1.00 92.00 96 ALA A C 1
ATOM 718 O O . ALA A 1 96 ? -1.607 11.689 1.284 1.00 92.00 96 ALA A O 1
ATOM 719 N N . GLN A 1 97 ? -2.453 9.625 1.118 1.00 95.38 97 GLN A N 1
ATOM 720 C CA . GLN A 1 97 ? -3.566 9.848 2.038 1.00 95.38 97 GLN A CA 1
ATOM 721 C C . GLN A 1 97 ? -3.079 10.133 3.462 1.00 95.38 97 GLN A C 1
ATOM 723 O O . GLN A 1 97 ? -3.622 11.009 4.133 1.00 95.38 97 GLN A O 1
ATOM 728 N N . THR A 1 98 ? -2.035 9.434 3.919 1.00 95.38 98 THR A N 1
ATOM 729 C CA . THR A 1 98 ? -1.410 9.684 5.227 1.00 95.38 98 THR A CA 1
ATOM 730 C C . THR A 1 98 ? -0.805 11.088 5.295 1.00 95.38 98 THR A C 1
ATOM 732 O O . THR A 1 98 ? -0.938 11.756 6.314 1.00 95.38 98 THR A O 1
ATOM 735 N N . GLN A 1 99 ? -0.166 11.568 4.225 1.00 92.75 99 GLN A N 1
ATOM 736 C CA . GLN A 1 99 ? 0.386 12.929 4.181 1.00 92.75 99 GLN A CA 1
ATOM 737 C C . GLN A 1 99 ? -0.713 13.998 4.217 1.00 92.75 99 GLN A C 1
ATOM 739 O O . GLN A 1 99 ? -0.572 15.002 4.909 1.00 92.75 99 GLN A O 1
ATOM 744 N N . ALA A 1 100 ? -1.826 13.764 3.520 1.00 92.69 100 ALA A N 1
ATOM 745 C CA . ALA A 1 100 ? -2.966 14.677 3.510 1.00 92.69 100 ALA A CA 1
ATOM 746 C C . ALA A 1 100 ? -3.803 14.631 4.804 1.00 92.69 100 ALA A C 1
ATOM 748 O O . ALA A 1 100 ? -4.559 15.564 5.074 1.00 92.69 100 ALA A O 1
ATOM 749 N N . PHE A 1 101 ? -3.681 13.575 5.614 1.00 93.81 101 PHE A N 1
ATOM 750 C CA . PHE A 1 101 ? -4.518 13.331 6.793 1.00 93.81 101 PHE A CA 1
ATOM 751 C C . PHE A 1 101 ? -4.555 14.505 7.785 1.00 93.81 101 PHE A C 1
ATOM 753 O O . PHE A 1 101 ? -5.630 14.864 8.261 1.00 93.81 101 PHE A O 1
ATOM 760 N N . SER A 1 102 ? -3.411 15.135 8.070 1.00 92.38 102 SER A N 1
ATOM 761 C CA . SER A 1 102 ? -3.316 16.236 9.044 1.00 92.38 102 SER A CA 1
ATOM 762 C C . SER A 1 102 ? -4.028 17.519 8.602 1.00 92.38 102 SER A C 1
ATOM 764 O O . SER A 1 102 ? -4.286 18.387 9.431 1.00 92.38 102 SER A O 1
ATOM 766 N N . THR A 1 103 ? -4.366 17.637 7.316 1.00 94.06 103 THR A N 1
ATOM 767 C CA . THR A 1 103 ? -5.065 18.803 6.752 1.00 94.06 103 THR A CA 1
ATOM 768 C C . THR A 1 103 ? -6.583 18.737 6.926 1.00 94.06 103 THR A C 1
ATOM 770 O O . THR A 1 103 ? -7.286 19.708 6.649 1.00 94.06 103 THR A O 1
ATOM 773 N N . LEU A 1 104 ? -7.113 17.596 7.381 1.00 95.19 104 LEU A N 1
ATOM 774 C CA . LEU A 1 104 ? -8.549 17.395 7.538 1.00 95.19 104 LEU A CA 1
ATOM 775 C C . LEU A 1 104 ? -9.084 18.143 8.774 1.00 95.19 104 LEU A C 1
ATOM 777 O O . LEU A 1 104 ? -8.473 18.079 9.841 1.00 95.19 104 LEU A O 1
ATOM 781 N N . PRO A 1 105 ? -10.279 18.762 8.700 1.00 94.38 105 PRO A N 1
ATOM 782 C CA . PRO A 1 105 ? -10.815 19.586 9.790 1.00 94.38 105 PRO A CA 1
ATOM 783 C C . PRO A 1 105 ? -11.158 18.801 11.068 1.00 94.38 105 PRO A C 1
ATOM 785 O O . PRO A 1 105 ? -11.285 19.389 12.133 1.00 94.38 105 PRO A O 1
ATOM 788 N N . PHE A 1 106 ? -11.302 17.477 10.975 1.00 94.69 106 PHE A N 1
ATOM 789 C CA . PHE A 1 106 ? -11.598 16.576 12.096 1.00 94.69 106 PHE A CA 1
ATOM 790 C C . PHE A 1 106 ? -10.424 15.634 12.417 1.00 94.69 106 PHE A C 1
ATOM 792 O O . PHE A 1 106 ? -10.603 14.644 13.123 1.00 94.69 106 PHE A O 1
ATOM 799 N N . ALA A 1 107 ? -9.215 15.913 11.907 1.00 95.19 107 ALA A N 1
ATOM 800 C CA . ALA A 1 107 ? -8.039 15.068 12.141 1.00 95.19 107 ALA A CA 1
ATOM 801 C C . ALA A 1 107 ? -7.720 14.889 13.638 1.00 95.19 107 ALA A C 1
ATOM 803 O O . ALA A 1 107 ? -7.218 13.841 14.029 1.00 95.19 107 ALA A O 1
ATOM 804 N N . ALA A 1 108 ? -8.060 15.875 14.478 1.00 96.19 108 ALA A N 1
ATOM 805 C CA . ALA A 1 108 ? -7.845 15.835 15.927 1.00 96.19 108 ALA A CA 1
ATOM 806 C C . ALA A 1 108 ? -8.627 14.718 16.653 1.00 96.19 108 ALA A C 1
ATOM 808 O O . ALA A 1 108 ? -8.196 14.271 17.719 1.00 96.19 108 ALA A O 1
ATOM 809 N N . GLU A 1 109 ? -9.730 14.242 16.066 1.00 97.81 109 GLU A N 1
ATOM 810 C CA . GLU A 1 109 ? -10.564 13.150 16.598 1.00 97.81 109 GLU A CA 1
ATOM 811 C C . GLU A 1 109 ? -10.004 11.758 16.274 1.00 97.81 109 GLU A C 1
ATOM 813 O O . GLU A 1 109 ? -10.487 10.735 16.766 1.00 97.81 109 GLU A O 1
ATOM 818 N N . LEU A 1 110 ? -8.988 11.701 15.418 1.00 97.94 110 LEU A N 1
ATOM 819 C CA . LEU A 1 110 ? -8.420 10.483 14.868 1.00 97.94 110 LEU A CA 1
ATOM 820 C C . LEU A 1 110 ? -6.954 10.346 15.296 1.00 97.94 110 LEU A C 1
ATOM 822 O O . LEU A 1 110 ? -6.256 11.327 15.545 1.00 97.94 110 LEU A O 1
ATOM 826 N N . ALA A 1 111 ? -6.472 9.112 15.371 1.00 95.81 111 ALA A N 1
ATOM 827 C CA . ALA A 1 111 ? -5.089 8.807 15.699 1.00 95.81 111 ALA A CA 1
ATOM 828 C C . ALA A 1 111 ? -4.554 7.654 14.832 1.00 95.81 111 ALA A C 1
ATOM 830 O O . ALA A 1 111 ? -5.280 6.684 14.577 1.00 95.81 111 ALA A O 1
ATOM 831 N N . PRO A 1 112 ? -3.282 7.725 14.394 1.00 95.56 112 PRO A N 1
ATOM 832 C CA . PRO A 1 112 ? -2.583 6.573 13.841 1.00 95.56 112 PRO A CA 1
ATOM 833 C C . PRO A 1 112 ? -2.444 5.470 14.896 1.00 95.56 112 PRO A C 1
ATOM 835 O O . PRO A 1 112 ? -1.958 5.717 15.997 1.00 95.56 112 PRO A O 1
ATOM 838 N N . LEU A 1 113 ? -2.838 4.248 14.544 1.00 94.50 113 LEU A N 1
ATOM 839 C CA . LEU A 1 113 ? -2.698 3.055 15.385 1.00 94.50 113 LEU A CA 1
ATOM 840 C C . LEU A 1 113 ? -1.381 2.333 15.127 1.00 94.50 113 LEU A C 1
ATOM 842 O O . LEU A 1 113 ? -0.704 1.875 16.042 1.00 94.50 113 LEU A O 1
ATOM 846 N N . ALA A 1 114 ? -1.056 2.183 13.847 1.00 94.31 114 ALA A N 1
ATOM 847 C CA . ALA A 1 114 ? 0.122 1.483 13.381 1.00 94.31 114 ALA A CA 1
ATOM 848 C C . ALA A 1 114 ? 0.434 1.906 11.949 1.00 94.31 114 ALA A C 1
ATOM 850 O O . ALA A 1 114 ? -0.465 2.237 11.173 1.00 94.31 114 ALA A O 1
ATOM 851 N N . SER A 1 115 ? 1.708 1.810 11.590 1.00 96.69 115 SER A N 1
ATOM 852 C CA . SER A 1 115 ? 2.157 1.932 10.210 1.00 96.69 115 SER A CA 1
ATOM 853 C C . SER A 1 115 ? 2.909 0.678 9.795 1.00 96.69 115 SER A C 1
ATOM 855 O O . SER A 1 115 ? 3.630 0.073 10.591 1.00 96.69 115 SER A O 1
ATOM 857 N N . SER A 1 116 ? 2.771 0.302 8.529 1.00 97.12 116 SER A N 1
ATOM 858 C CA . SER A 1 116 ? 3.534 -0.795 7.949 1.00 97.12 116 SER A CA 1
ATOM 859 C C . SER A 1 116 ? 5.038 -0.479 7.916 1.00 97.12 116 SER A C 1
ATOM 861 O O . SER A 1 116 ? 5.483 0.671 8.035 1.00 97.12 116 SER A O 1
ATOM 863 N N . ALA A 1 117 ? 5.850 -1.506 7.659 1.00 96.12 117 ALA A N 1
ATOM 864 C CA . ALA A 1 117 ? 7.187 -1.285 7.114 1.00 96.12 117 ALA A CA 1
ATOM 865 C C . ALA A 1 117 ? 7.095 -0.539 5.760 1.00 96.12 117 ALA A C 1
ATOM 867 O O . ALA A 1 117 ? 6.042 -0.593 5.114 1.00 96.12 117 ALA A O 1
ATOM 868 N N . PRO A 1 118 ? 8.161 0.152 5.312 1.00 97.50 118 PRO A N 1
ATOM 869 C CA . PRO A 1 118 ? 8.200 0.728 3.974 1.00 97.50 118 PRO A CA 1
ATOM 870 C C . PRO A 1 118 ? 8.009 -0.356 2.913 1.00 97.50 118 PRO A C 1
ATOM 872 O O . PRO A 1 118 ? 8.689 -1.382 2.934 1.00 97.50 118 PRO A O 1
ATOM 875 N N . VAL A 1 119 ? 7.093 -0.116 1.983 1.00 97.88 119 VAL A N 1
ATOM 876 C CA . VAL A 1 119 ? 6.807 -0.999 0.852 1.00 97.88 119 VAL A CA 1
ATOM 877 C C . VAL A 1 119 ? 6.781 -0.196 -0.447 1.00 97.88 119 VAL A C 1
ATOM 879 O O . VAL A 1 119 ? 6.505 1.004 -0.412 1.00 97.88 119 VAL A O 1
ATOM 882 N N . PRO A 1 120 ? 7.035 -0.824 -1.606 1.00 97.81 120 PRO A N 1
ATOM 883 C CA . PRO A 1 120 ? 6.943 -0.138 -2.890 1.00 97.81 120 PRO A CA 1
ATOM 884 C C . PRO A 1 120 ? 5.571 0.508 -3.120 1.00 97.81 120 PRO A C 1
ATOM 886 O O . PRO A 1 120 ? 4.537 -0.125 -2.886 1.00 97.81 120 PRO A O 1
ATOM 889 N N . VAL A 1 121 ? 5.548 1.744 -3.629 1.00 95.69 121 VAL A N 1
ATOM 890 C CA . VAL A 1 121 ? 4.297 2.427 -4.006 1.00 95.69 121 VAL A CA 1
ATOM 891 C C . VAL A 1 121 ? 3.604 1.662 -5.130 1.00 95.69 121 VAL A C 1
ATOM 893 O O . VAL A 1 121 ? 2.494 1.140 -4.980 1.00 95.69 121 VAL A O 1
ATOM 896 N N . ALA A 1 122 ? 4.317 1.512 -6.240 1.00 93.69 122 ALA A N 1
ATOM 897 C CA . ALA A 1 122 ? 3.893 0.734 -7.387 1.00 93.69 122 ALA A CA 1
ATOM 898 C C . ALA A 1 122 ? 5.084 -0.025 -7.973 1.00 93.69 122 ALA A C 1
ATOM 900 O O . ALA A 1 122 ? 6.229 0.414 -7.884 1.00 93.69 122 ALA A O 1
ATOM 901 N N . ILE A 1 123 ? 4.791 -1.181 -8.563 1.00 96.12 123 ILE A N 1
ATOM 902 C CA . ILE A 1 123 ? 5.768 -2.056 -9.204 1.00 96.12 123 ILE A CA 1
ATOM 903 C C . ILE A 1 123 ? 5.432 -2.115 -10.686 1.00 96.12 123 ILE A C 1
ATOM 905 O O . ILE A 1 123 ? 4.295 -2.417 -11.048 1.00 96.12 123 ILE A O 1
ATOM 909 N N . VAL A 1 124 ? 6.435 -1.890 -11.526 1.00 94.88 124 VAL A N 1
ATOM 910 C CA . VAL A 1 124 ? 6.402 -2.318 -12.922 1.00 94.88 124 VAL A CA 1
ATOM 911 C C . VAL A 1 124 ? 6.844 -3.773 -12.942 1.00 94.88 124 VAL A C 1
ATOM 913 O O . VAL A 1 124 ? 7.925 -4.105 -12.446 1.00 94.88 124 VAL A O 1
ATOM 916 N N . ALA A 1 125 ? 6.004 -4.647 -13.487 1.00 95.69 125 ALA A N 1
ATOM 917 C CA . ALA A 1 125 ? 6.275 -6.073 -13.573 1.00 95.69 125 ALA A CA 1
ATOM 918 C C . ALA A 1 125 ? 6.088 -6.593 -14.998 1.00 95.69 125 ALA A C 1
ATOM 920 O O . ALA A 1 125 ? 5.297 -6.067 -15.777 1.00 95.69 125 ALA A O 1
ATOM 921 N N . THR A 1 126 ? 6.808 -7.662 -15.321 1.00 94.81 126 THR A N 1
ATOM 922 C CA . THR A 1 126 ? 6.631 -8.423 -16.564 1.00 94.81 126 THR A CA 1
ATOM 923 C C . THR A 1 126 ? 6.021 -9.781 -16.259 1.00 94.81 126 THR A C 1
ATOM 925 O O . THR A 1 126 ? 6.362 -10.383 -15.245 1.00 94.81 126 THR A O 1
ATOM 928 N N . VAL A 1 127 ? 5.185 -10.291 -17.159 1.00 94.06 127 VAL A N 1
ATOM 929 C CA . VAL A 1 127 ? 4.568 -11.622 -17.049 1.00 94.06 127 VAL A CA 1
ATOM 930 C C . VAL A 1 127 ? 5.525 -12.687 -17.593 1.00 94.06 127 VAL A C 1
ATOM 932 O O . VAL A 1 127 ? 5.780 -12.737 -18.801 1.00 94.06 127 VAL A O 1
ATOM 935 N N . GLY A 1 128 ? 6.043 -13.551 -16.719 1.00 84.62 128 GLY A N 1
ATOM 936 C CA . GLY A 1 128 ? 6.878 -14.703 -17.062 1.00 84.62 128 GLY A CA 1
ATOM 937 C C . GLY A 1 128 ? 7.990 -14.393 -18.072 1.00 84.62 128 GLY A C 1
ATOM 938 O O . GLY A 1 128 ? 8.719 -13.409 -17.953 1.00 84.62 128 GLY A O 1
ATOM 939 N N . LYS A 1 129 ? 8.104 -15.239 -19.104 1.00 83.19 129 LYS A N 1
ATOM 940 C CA . LYS A 1 129 ? 9.074 -15.095 -20.208 1.00 83.19 129 LYS A CA 1
ATOM 941 C C . LYS A 1 129 ? 8.536 -14.295 -21.405 1.00 83.19 129 LYS A C 1
ATOM 943 O O . LYS A 1 129 ? 9.137 -14.342 -22.473 1.00 83.19 129 LYS A O 1
ATOM 948 N N . ARG A 1 130 ? 7.418 -13.564 -21.263 1.00 89.06 130 ARG A N 1
ATOM 949 C CA . ARG A 1 130 ? 6.832 -12.788 -22.380 1.00 89.06 130 ARG A CA 1
ATOM 950 C C . ARG A 1 130 ? 7.732 -11.647 -22.858 1.00 89.06 130 ARG A C 1
ATOM 952 O O . ARG A 1 130 ? 7.547 -11.142 -23.960 1.00 89.06 130 ARG A O 1
ATOM 959 N N . LEU A 1 131 ? 8.701 -11.256 -22.036 1.00 89.69 131 LEU A N 1
ATOM 960 C CA . LEU A 1 131 ? 9.736 -10.303 -22.388 1.00 89.69 131 LEU A CA 1
ATOM 961 C C . LEU A 1 131 ? 11.105 -10.930 -22.118 1.00 89.69 131 LEU A C 1
ATOM 963 O O . LEU A 1 131 ? 11.418 -11.276 -20.978 1.00 89.69 131 LEU A O 1
ATOM 967 N N . ASP A 1 132 ? 11.914 -11.080 -23.165 1.00 89.25 132 ASP A N 1
ATOM 968 C CA . ASP A 1 132 ? 13.274 -11.590 -23.019 1.00 89.25 132 ASP A CA 1
ATOM 969 C C . ASP A 1 132 ? 14.197 -10.580 -22.311 1.00 89.25 132 ASP A C 1
ATOM 971 O O . ASP A 1 132 ? 13.921 -9.379 -22.225 1.00 89.25 132 ASP A O 1
ATOM 975 N N . ALA A 1 133 ? 15.319 -11.079 -21.788 1.00 87.25 133 ALA A N 1
ATOM 976 C CA . ALA A 1 133 ? 16.248 -10.282 -20.992 1.00 87.25 133 ALA A CA 1
ATOM 977 C C . ALA A 1 133 ? 16.904 -9.138 -21.784 1.00 87.25 133 ALA A C 1
ATOM 979 O O . ALA A 1 133 ? 17.188 -8.086 -21.209 1.00 87.25 133 ALA A O 1
ATOM 980 N N . ARG A 1 134 ? 17.129 -9.312 -23.094 1.00 89.44 134 ARG A N 1
ATOM 981 C CA . ARG A 1 134 ? 17.750 -8.287 -23.943 1.00 89.44 134 ARG A CA 1
ATOM 982 C C . ARG A 1 134 ? 16.789 -7.121 -24.154 1.00 89.44 134 ARG A C 1
ATOM 984 O O . ARG A 1 134 ? 17.186 -5.972 -23.969 1.00 89.44 134 ARG A O 1
ATOM 991 N N . ARG A 1 135 ? 15.529 -7.413 -24.485 1.00 90.19 135 ARG A N 1
ATOM 992 C CA . ARG A 1 135 ? 14.464 -6.409 -24.620 1.00 90.19 135 ARG A CA 1
ATOM 993 C C . ARG A 1 135 ? 14.191 -5.712 -23.296 1.00 90.19 135 ARG A C 1
ATOM 995 O O . ARG A 1 135 ? 14.096 -4.489 -23.271 1.00 90.19 135 ARG A O 1
ATOM 1002 N N . TRP A 1 136 ? 14.136 -6.466 -22.195 1.00 90.69 136 TRP A N 1
ATOM 1003 C CA . TRP A 1 136 ? 13.998 -5.862 -20.874 1.00 90.69 136 TRP A CA 1
ATOM 1004 C C . TRP A 1 136 ? 15.155 -4.913 -20.562 1.00 90.69 136 TRP A C 1
ATOM 1006 O O . TRP A 1 136 ? 14.897 -3.805 -20.121 1.00 90.69 136 TRP A O 1
ATOM 1016 N N . LYS A 1 137 ? 16.412 -5.284 -20.832 1.00 90.50 137 LYS A N 1
ATOM 1017 C CA . LYS A 1 137 ? 17.564 -4.410 -20.557 1.00 90.50 137 LYS A CA 1
ATOM 1018 C C . LYS A 1 137 ? 17.465 -3.065 -21.288 1.00 90.50 137 LYS A C 1
ATOM 1020 O O . LYS A 1 137 ? 17.782 -2.036 -20.700 1.00 90.50 137 LYS A O 1
ATOM 1025 N N . ALA A 1 138 ? 16.996 -3.072 -22.538 1.00 91.00 138 ALA A N 1
ATOM 1026 C CA . ALA A 1 138 ? 16.755 -1.843 -23.294 1.00 91.00 138 ALA A CA 1
ATOM 1027 C C . ALA A 1 138 ? 15.635 -0.993 -22.665 1.00 91.00 138 ALA A C 1
ATOM 1029 O O . ALA A 1 138 ? 15.819 0.201 -22.444 1.00 91.00 138 ALA A O 1
ATOM 1030 N N . LEU A 1 139 ? 14.506 -1.615 -22.309 1.00 92.94 139 LEU A N 1
ATOM 1031 C CA . LEU A 1 139 ? 13.388 -0.922 -21.659 1.00 92.94 139 LEU A CA 1
ATOM 1032 C C . LEU A 1 139 ? 13.752 -0.408 -20.265 1.00 92.94 139 LEU A C 1
ATOM 1034 O O . LEU A 1 139 ? 13.361 0.692 -19.901 1.00 92.94 139 LEU A O 1
ATOM 1038 N N . GLN A 1 140 ? 14.519 -1.173 -19.495 1.00 92.69 140 GLN A N 1
ATOM 1039 C CA . GLN A 1 140 ? 14.953 -0.805 -18.154 1.00 92.69 140 GLN A CA 1
ATOM 1040 C C . GLN A 1 140 ? 15.735 0.504 -18.172 1.00 92.69 140 GLN A C 1
ATOM 1042 O O . GLN A 1 140 ? 15.457 1.380 -17.361 1.00 92.69 140 GLN A O 1
ATOM 1047 N N . ALA A 1 141 ? 16.684 0.645 -19.101 1.00 91.62 141 ALA A N 1
ATOM 1048 C CA . ALA A 1 141 ? 17.441 1.881 -19.250 1.00 91.62 141 ALA A CA 1
ATOM 1049 C C . ALA A 1 141 ? 16.511 3.069 -19.539 1.00 91.62 141 ALA A C 1
ATOM 1051 O O . ALA A 1 141 ? 16.629 4.093 -18.872 1.00 91.62 141 ALA A O 1
ATOM 1052 N N . ALA A 1 142 ? 15.542 2.893 -20.445 1.00 92.38 142 ALA A N 1
ATOM 1053 C CA . ALA A 1 142 ? 14.555 3.923 -20.760 1.00 92.38 142 ALA A CA 1
ATOM 1054 C C . ALA A 1 142 ? 13.693 4.294 -19.539 1.00 92.38 142 ALA A C 1
ATOM 1056 O O . ALA A 1 142 ? 13.588 5.467 -19.201 1.00 92.38 142 ALA A O 1
ATOM 1057 N N . PHE A 1 143 ? 13.134 3.314 -18.819 1.00 92.94 143 PHE A N 1
ATOM 1058 C CA . PHE A 1 143 ? 12.338 3.566 -17.610 1.00 92.94 143 PHE A CA 1
ATOM 1059 C C . PHE A 1 143 ? 13.114 4.382 -16.568 1.00 92.94 143 PHE A C 1
ATOM 1061 O O . PHE A 1 143 ? 12.575 5.334 -16.008 1.00 92.94 143 PHE A O 1
ATOM 1068 N N . LEU A 1 144 ? 14.378 4.028 -16.325 1.00 93.88 144 LEU A N 1
ATOM 1069 C CA . LEU A 1 144 ? 15.221 4.700 -15.334 1.00 93.88 144 LEU A CA 1
ATOM 1070 C C . LEU A 1 144 ? 15.667 6.103 -15.778 1.00 93.88 14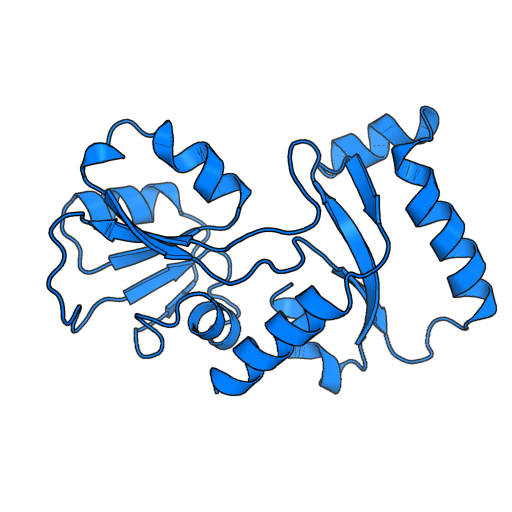4 LEU A C 1
ATOM 1072 O O . LEU A 1 144 ? 15.942 6.950 -14.928 1.00 93.88 144 LEU A O 1
ATOM 1076 N N . SER A 1 145 ? 15.728 6.375 -17.085 1.00 94.31 145 SER A N 1
ATOM 1077 C CA . SER A 1 145 ? 16.084 7.700 -17.600 1.00 94.31 145 SER A CA 1
ATOM 1078 C C . SER A 1 145 ? 14.893 8.651 -17.726 1.00 94.31 145 SER A C 1
ATOM 1080 O O . SER A 1 145 ? 15.118 9.856 -17.714 1.00 94.31 145 SER A O 1
ATOM 1082 N N . LEU A 1 146 ? 13.649 8.150 -17.801 1.00 92.88 146 LEU A N 1
ATOM 1083 C CA . LEU A 1 146 ? 12.444 8.969 -18.041 1.00 92.88 146 LEU A CA 1
ATOM 1084 C C . LEU A 1 146 ? 12.311 10.167 -17.090 1.00 92.88 146 LEU A C 1
ATOM 1086 O O . LEU A 1 146 ? 11.938 11.245 -17.530 1.00 92.88 146 LEU A O 1
ATOM 1090 N N . GLY A 1 147 ? 12.641 10.007 -15.805 1.00 90.12 147 GLY A N 1
ATOM 1091 C CA . GLY A 1 147 ? 12.544 11.105 -14.831 1.00 90.12 147 GLY A CA 1
ATOM 1092 C C . GLY A 1 147 ? 13.523 12.264 -15.073 1.00 90.12 147 GLY A C 1
ATOM 1093 O O . GLY A 1 147 ? 13.347 13.342 -14.515 1.00 90.12 147 GLY A O 1
ATOM 1094 N N . HIS A 1 148 ? 14.541 12.054 -15.911 1.00 91.25 148 HIS A N 1
ATOM 1095 C CA . HIS A 1 148 ? 15.554 13.047 -16.275 1.00 91.25 148 HIS A CA 1
ATOM 1096 C C . HIS A 1 148 ? 15.354 13.600 -17.695 1.00 91.25 148 HIS A C 1
ATOM 1098 O O . HIS A 1 148 ? 16.108 14.473 -18.122 1.00 91.25 148 HIS A O 1
ATOM 1104 N N . ASP A 1 149 ? 14.367 13.090 -18.434 1.00 92.94 149 ASP A N 1
ATOM 1105 C CA . ASP A 1 149 ? 14.061 13.518 -19.794 1.00 92.94 149 ASP A CA 1
ATOM 1106 C C . ASP A 1 149 ? 12.954 14.580 -19.777 1.00 92.94 149 ASP A C 1
ATOM 1108 O O . ASP A 1 149 ? 11.80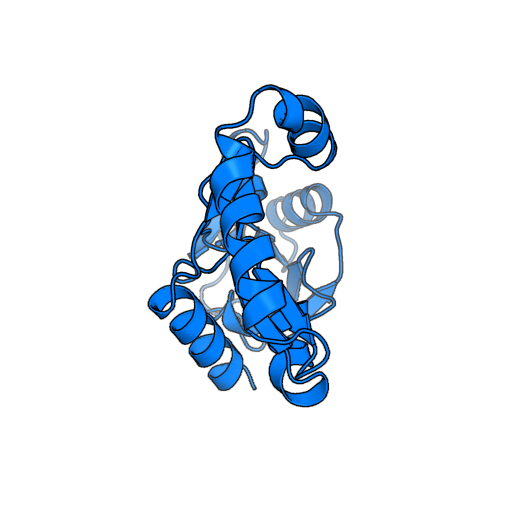0 14.306 -19.437 1.00 92.94 149 ASP A O 1
ATOM 1112 N N . ALA A 1 150 ? 13.297 15.809 -20.169 1.00 91.06 150 ALA A N 1
ATOM 1113 C CA . ALA A 1 150 ? 12.346 16.915 -20.231 1.00 91.06 150 ALA A CA 1
ATOM 1114 C C . ALA A 1 150 ? 11.179 16.633 -21.195 1.00 91.06 150 ALA A C 1
ATOM 1116 O O . ALA A 1 150 ? 10.053 17.045 -20.916 1.00 91.06 150 ALA A O 1
ATOM 1117 N N . ALA A 1 151 ? 11.415 15.891 -22.284 1.00 92.75 151 ALA A N 1
ATOM 1118 C CA . ALA A 1 151 ? 10.369 15.528 -23.241 1.00 92.75 151 ALA A CA 1
ATOM 1119 C C . ALA A 1 151 ? 9.369 14.513 -22.659 1.00 92.75 151 ALA A C 1
ATOM 1121 O O . ALA A 1 151 ? 8.220 14.457 -23.089 1.00 92.75 151 ALA A O 1
ATOM 1122 N N . ALA A 1 152 ? 9.771 13.740 -21.646 1.00 91.69 152 ALA A N 1
ATOM 1123 C CA . ALA A 1 152 ? 8.904 12.783 -20.963 1.00 91.69 152 ALA A CA 1
ATOM 1124 C C . ALA A 1 152 ? 8.037 13.417 -19.862 1.00 91.69 152 ALA A C 1
ATOM 1126 O O . ALA A 1 152 ? 7.164 12.745 -19.301 1.00 91.69 152 ALA A O 1
ATOM 1127 N N . ARG A 1 153 ? 8.263 14.696 -19.527 1.00 92.31 153 ARG A N 1
ATOM 1128 C CA . ARG A 1 153 ? 7.656 15.330 -18.352 1.00 92.31 153 ARG A CA 1
ATOM 1129 C C . ARG A 1 153 ? 6.133 15.360 -18.417 1.00 92.31 153 ARG A C 1
ATOM 1131 O O . ARG A 1 153 ? 5.498 15.016 -17.423 1.00 92.31 153 ARG A O 1
ATOM 1138 N N . GLU A 1 154 ? 5.574 15.710 -19.575 1.00 93.19 154 GLU A N 1
ATOM 1139 C CA . GLU A 1 154 ? 4.124 15.765 -19.799 1.00 93.19 154 GLU A CA 1
ATOM 1140 C C . GLU A 1 154 ? 3.472 14.390 -19.597 1.00 93.19 154 GLU A C 1
ATOM 1142 O O . GLU A 1 154 ? 2.483 14.265 -18.874 1.00 93.19 154 GLU A O 1
ATOM 1147 N N . ALA A 1 155 ? 4.072 13.335 -20.156 1.00 92.06 155 ALA A N 1
ATOM 1148 C CA . ALA A 1 155 ? 3.572 11.971 -20.008 1.00 92.06 155 ALA A CA 1
ATOM 1149 C C . ALA A 1 155 ? 3.610 11.501 -18.545 1.00 92.06 155 ALA A C 1
ATOM 1151 O O . ALA A 1 155 ? 2.649 10.902 -18.062 1.00 92.06 155 ALA A O 1
ATOM 1152 N N . LEU A 1 156 ? 4.699 11.797 -17.827 1.00 93.81 156 LEU A N 1
ATOM 1153 C CA . LEU A 1 156 ? 4.841 11.477 -16.404 1.00 93.81 156 LEU A CA 1
ATOM 1154 C C . LEU A 1 156 ? 3.836 12.250 -15.536 1.00 93.81 156 LEU A C 1
ATOM 1156 O O . LEU A 1 156 ? 3.243 11.674 -14.623 1.00 93.81 156 LEU A O 1
ATOM 1160 N N . ASP A 1 157 ? 3.585 13.523 -15.847 1.00 92.38 157 ASP A N 1
ATOM 1161 C CA . ASP A 1 157 ? 2.577 14.334 -15.160 1.00 92.38 157 ASP A CA 1
ATOM 1162 C C . ASP A 1 157 ? 1.155 13.815 -15.378 1.00 92.38 157 ASP A C 1
ATOM 1164 O O . ASP A 1 157 ? 0.383 13.746 -14.418 1.00 92.38 157 ASP A O 1
ATOM 1168 N N . GLY A 1 158 ? 0.829 13.372 -16.596 1.00 91.56 158 GLY A N 1
ATOM 1169 C CA . GLY A 1 158 ? -0.472 12.780 -16.918 1.00 91.56 158 GLY A CA 1
ATOM 1170 C C . GLY A 1 158 ? -0.819 11.553 -16.067 1.00 91.56 158 GLY A C 1
ATOM 1171 O O . GLY A 1 158 ? -1.993 11.288 -15.817 1.00 91.56 158 GLY A O 1
ATOM 1172 N N . VAL A 1 159 ? 0.192 10.837 -15.563 1.00 90.62 159 VAL A N 1
ATOM 1173 C CA . VAL A 1 159 ? 0.029 9.666 -14.680 1.00 90.62 159 VAL A CA 1
ATOM 1174 C C . VAL A 1 159 ? 0.466 9.921 -13.233 1.00 90.62 159 VAL A C 1
ATOM 1176 O O . VAL A 1 159 ? 0.573 8.973 -12.455 1.00 90.62 159 VAL A O 1
ATOM 1179 N N . GLN A 1 160 ? 0.696 11.183 -12.851 1.00 92.19 160 GLN A N 1
ATOM 1180 C CA . GLN A 1 160 ? 1.091 11.593 -11.495 1.00 92.19 160 GLN A CA 1
ATOM 1181 C C . GLN A 1 160 ? 2.386 10.924 -10.989 1.00 92.19 160 GLN A C 1
ATOM 1183 O O . GLN A 1 160 ? 2.524 10.584 -9.809 1.00 92.19 160 GLN A O 1
ATOM 1188 N N . MET A 1 161 ? 3.363 10.744 -11.878 1.00 94.12 161 MET A N 1
ATOM 1189 C CA . MET A 1 161 ? 4.675 10.171 -11.567 1.00 94.12 161 MET A CA 1
ATOM 1190 C C . MET A 1 161 ? 5.799 11.181 -11.815 1.00 94.12 161 MET A C 1
ATOM 1192 O O . MET A 1 161 ? 5.666 12.108 -12.609 1.00 94.12 161 MET A O 1
ATOM 1196 N N . SER A 1 162 ? 6.924 10.987 -11.132 1.00 94.44 162 SER A N 1
ATOM 1197 C CA . SER A 1 162 ? 8.185 11.700 -11.379 1.00 94.44 162 SER A CA 1
ATOM 1198 C C . SER A 1 162 ? 9.218 10.828 -12.098 1.00 94.44 162 SER A C 1
ATOM 1200 O O . SER A 1 162 ? 10.192 11.344 -12.636 1.00 94.44 162 SER A O 1
ATOM 1202 N N . GLY A 1 163 ? 9.010 9.510 -12.154 1.00 96.00 163 GLY A N 1
ATOM 1203 C CA . GLY A 1 163 ? 9.876 8.589 -12.884 1.00 96.00 163 GLY A CA 1
ATOM 1204 C C . GLY A 1 163 ? 9.839 7.177 -12.315 1.00 96.00 163 GLY A C 1
ATOM 1205 O O . GLY A 1 163 ? 8.875 6.774 -11.660 1.00 96.00 163 GLY A O 1
ATOM 1206 N N . PHE A 1 164 ? 10.911 6.426 -12.563 1.00 96.50 164 PHE A N 1
ATOM 1207 C CA . PHE A 1 164 ? 11.055 5.043 -12.124 1.00 96.50 164 PHE A CA 1
ATOM 1208 C C . PHE A 1 164 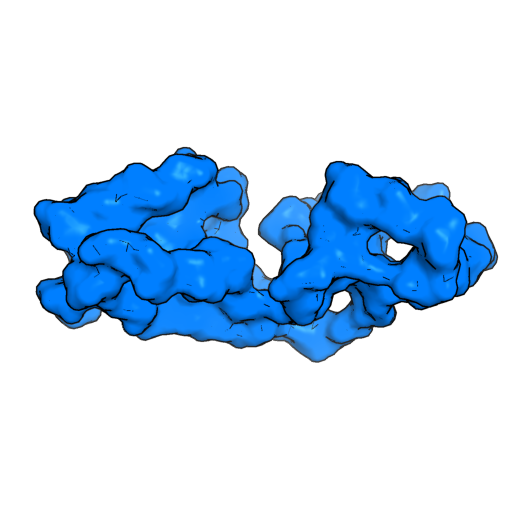? 12.447 4.794 -11.559 1.00 96.50 164 PHE A C 1
ATOM 1210 O O . PHE A 1 164 ? 13.431 5.390 -11.991 1.00 96.50 164 PHE A O 1
ATOM 1217 N N . VAL A 1 165 ? 12.527 3.870 -10.609 1.00 96.62 165 VAL A N 1
ATOM 1218 C CA . VAL A 1 165 ? 13.769 3.475 -9.943 1.00 96.62 165 VAL A CA 1
ATOM 1219 C C . VAL A 1 165 ? 13.929 1.959 -9.945 1.00 96.62 165 VAL A C 1
ATOM 1221 O O . VAL A 1 165 ? 12.980 1.205 -10.190 1.00 96.62 165 VAL A O 1
ATOM 1224 N N . ALA A 1 166 ? 15.147 1.492 -9.671 1.00 96.38 166 ALA A N 1
ATOM 1225 C CA . ALA A 1 166 ? 15.410 0.070 -9.489 1.00 96.38 166 ALA A CA 1
ATOM 1226 C C . ALA A 1 166 ? 14.559 -0.506 -8.344 1.00 96.38 166 ALA A C 1
ATOM 1228 O O . ALA A 1 166 ? 14.212 0.195 -7.395 1.00 96.38 166 ALA A O 1
ATOM 1229 N N . VAL A 1 167 ? 14.224 -1.796 -8.434 1.00 97.06 167 VAL A N 1
ATOM 1230 C CA . VAL A 1 167 ? 13.475 -2.482 -7.374 1.00 97.06 167 VAL A CA 1
ATOM 1231 C C . VAL A 1 167 ? 14.298 -2.519 -6.095 1.00 97.06 167 VAL A C 1
ATOM 1233 O O . VAL A 1 167 ? 15.377 -3.112 -6.062 1.00 97.06 167 VAL A O 1
ATOM 1236 N N . ASP A 1 168 ? 13.743 -1.961 -5.023 1.00 98.06 168 ASP A N 1
ATOM 1237 C CA . ASP A 1 168 ? 14.254 -2.201 -3.682 1.00 98.06 168 ASP A CA 1
ATOM 1238 C C . ASP A 1 168 ? 13.888 -3.634 -3.274 1.00 98.06 168 ASP A C 1
ATOM 1240 O O . ASP A 1 168 ? 12.746 -3.959 -2.930 1.00 98.06 168 ASP A O 1
ATOM 1244 N N . SER A 1 169 ? 14.878 -4.519 -3.376 1.00 97.19 169 SER A N 1
ATOM 1245 C CA . SER A 1 169 ? 14.693 -5.947 -3.120 1.00 97.19 169 SER A CA 1
ATOM 1246 C C . SER A 1 169 ? 14.389 -6.235 -1.650 1.00 97.19 169 SER A C 1
ATOM 1248 O O . SER A 1 169 ? 13.646 -7.175 -1.362 1.00 97.19 169 SER A O 1
ATOM 1250 N N . ALA A 1 170 ? 14.910 -5.424 -0.724 1.00 98.06 170 ALA A N 1
ATOM 1251 C CA . ALA A 1 170 ? 14.660 -5.586 0.702 1.00 98.06 170 ALA A CA 1
ATOM 1252 C C . ALA A 1 170 ? 13.217 -5.195 1.043 1.00 98.06 170 ALA A C 1
ATOM 1254 O O . ALA A 1 170 ? 12.502 -5.981 1.668 1.00 98.06 170 ALA A O 1
ATOM 1255 N N . ALA A 1 171 ? 12.754 -4.039 0.557 1.00 98.06 171 ALA A N 1
ATOM 1256 C CA . ALA A 1 171 ? 11.383 -3.578 0.762 1.00 98.06 171 ALA A CA 1
ATOM 1257 C C . ALA A 1 171 ? 10.356 -4.531 0.128 1.00 98.06 171 ALA A C 1
ATOM 1259 O O . ALA A 1 171 ? 9.355 -4.884 0.756 1.00 98.06 171 ALA A O 1
ATOM 1260 N N . LEU A 1 172 ? 10.614 -5.010 -1.095 1.00 98.44 172 LEU A N 1
ATOM 1261 C CA . LEU A 1 172 ? 9.724 -5.969 -1.752 1.00 98.44 172 LEU A CA 1
ATOM 1262 C C . LEU A 1 172 ? 9.705 -7.327 -1.031 1.00 98.44 172 LEU A C 1
ATOM 1264 O O . LEU A 1 172 ? 8.639 -7.920 -0.868 1.00 98.44 172 LEU A O 1
ATOM 1268 N N . SER A 1 173 ? 10.858 -7.813 -0.563 1.00 98.19 173 SER A N 1
ATOM 1269 C CA . SER A 1 173 ? 10.936 -9.046 0.231 1.00 98.19 173 SER A CA 1
ATOM 1270 C C . SER A 1 173 ? 10.169 -8.920 1.552 1.00 98.19 173 SER A C 1
ATOM 1272 O O . SER A 1 173 ? 9.387 -9.807 1.902 1.00 98.19 173 SER A O 1
ATOM 1274 N N . ALA A 1 174 ? 10.299 -7.786 2.246 1.00 97.31 174 ALA A N 1
ATOM 1275 C CA . ALA A 1 174 ? 9.541 -7.504 3.463 1.00 97.31 174 ALA A CA 1
ATOM 1276 C C . ALA A 1 174 ? 8.024 -7.476 3.204 1.00 97.31 174 ALA A C 1
ATOM 1278 O O . ALA A 1 174 ? 7.261 -8.077 3.964 1.00 97.31 174 ALA A O 1
ATOM 1279 N N . ALA A 1 175 ? 7.587 -6.852 2.103 1.00 97.69 175 ALA A N 1
ATOM 1280 C CA . ALA A 1 175 ? 6.183 -6.840 1.693 1.00 97.69 175 ALA A CA 1
ATOM 1281 C C . ALA A 1 175 ? 5.651 -8.259 1.426 1.00 97.69 175 ALA A C 1
ATOM 1283 O O . ALA A 1 175 ? 4.589 -8.622 1.935 1.00 97.69 175 ALA A O 1
ATOM 1284 N N . ARG A 1 176 ? 6.413 -9.089 0.696 1.00 97.94 176 ARG A N 1
ATOM 1285 C CA . ARG A 1 176 ? 6.078 -10.505 0.468 1.00 97.94 176 ARG A CA 1
ATOM 1286 C C . ARG A 1 176 ? 5.978 -11.273 1.782 1.00 97.94 176 ARG A C 1
ATOM 1288 O O . ARG A 1 176 ? 5.009 -11.994 1.985 1.00 97.94 176 ARG A O 1
ATOM 1295 N N . ALA A 1 177 ? 6.934 -11.105 2.694 1.00 97.25 177 ALA A N 1
ATOM 1296 C CA . ALA A 1 177 ? 6.927 -11.796 3.981 1.00 97.25 177 ALA A CA 1
ATOM 1297 C C . ALA A 1 177 ? 5.710 -11.410 4.841 1.00 97.25 177 ALA A C 1
ATOM 1299 O O . ALA A 1 177 ? 5.061 -12.286 5.414 1.00 97.25 177 ALA A O 1
ATOM 1300 N N . ALA A 1 178 ? 5.369 -10.119 4.905 1.00 96.25 178 ALA A N 1
ATOM 1301 C CA . ALA A 1 178 ? 4.175 -9.646 5.603 1.00 96.25 178 ALA A CA 1
ATOM 1302 C C . ALA A 1 178 ? 2.894 -10.220 4.979 1.00 96.25 178 ALA A C 1
ATOM 1304 O O . ALA A 1 178 ? 2.035 -10.734 5.693 1.00 96.25 178 ALA A O 1
ATOM 1305 N N . TYR A 1 179 ? 2.802 -10.204 3.648 1.00 96.75 179 TYR A N 1
ATOM 1306 C CA . TYR A 1 179 ? 1.686 -10.783 2.904 1.00 96.75 179 TYR A CA 1
ATOM 1307 C C . TYR A 1 179 ? 1.553 -12.294 3.144 1.00 96.75 179 TYR A C 1
ATOM 1309 O O . TYR A 1 179 ? 0.450 -12.798 3.370 1.00 96.75 179 TYR A O 1
ATOM 1317 N N . GLN A 1 180 ? 2.672 -13.024 3.185 1.00 95.44 180 GLN A N 1
ATOM 1318 C CA . GLN A 1 180 ? 2.657 -14.458 3.463 1.00 95.44 180 GLN A CA 1
ATOM 1319 C C . GLN A 1 180 ? 2.137 -14.778 4.867 1.00 95.44 180 GLN A C 1
ATOM 1321 O O . GLN A 1 180 ? 1.309 -15.678 5.001 1.00 95.44 180 GLN A O 1
ATOM 1326 N N . LYS A 1 181 ? 2.541 -13.998 5.877 1.00 94.38 181 LYS A N 1
ATOM 1327 C CA . LYS A 1 181 ? 2.072 -14.133 7.268 1.00 94.38 181 LYS A CA 1
ATOM 1328 C C . LYS A 1 181 ? 0.588 -13.807 7.456 1.00 94.38 181 LYS A C 1
ATOM 1330 O O . LYS A 1 181 ? -0.012 -14.299 8.400 1.00 94.38 181 LYS A O 1
ATOM 1335 N N . ALA A 1 182 ? 0.003 -12.995 6.579 1.00 92.69 182 ALA A N 1
ATOM 1336 C CA . ALA A 1 182 ? -1.384 -12.535 6.669 1.00 92.69 182 ALA A CA 1
ATOM 1337 C C . ALA A 1 182 ? -2.426 -13.528 6.106 1.00 92.69 182 ALA A C 1
ATOM 1339 O O . ALA A 1 182 ? -3.537 -13.118 5.752 1.00 92.69 182 ALA A O 1
ATOM 1340 N N . ARG A 1 183 ? -2.038 -14.800 5.954 1.00 79.62 183 ARG A N 1
ATOM 1341 C CA . ARG A 1 183 ? -2.878 -15.873 5.412 1.00 79.62 183 ARG A CA 1
ATOM 1342 C C . ARG A 1 183 ? -3.970 -16.295 6.391 1.00 79.62 183 ARG A C 1
ATOM 1344 O O . ARG A 1 183 ? -3.691 -16.322 7.607 1.00 79.62 183 ARG A O 1
#

pLDDT: mean 94.72, std 3.46, range [79.62, 98.56]

Sequence (183 aa):
LPFFLDHEADLALVARAMATPKDGAPLQRWTLVARKDHPAQMTGYAVQSAAGFSPRFVRAMSQVLAKAQIVDSTAVLSGLRRAANGEKLAVLLDGAQTQAFSTLPFAAELAPLASSAPVPVAIVATVGKRLDARRWKALQAAFLSLGHDAAAREALDGVQMSGFVAVDSAALSAARAAYQKAR

Secondary structure (DSSP, 8-state):
-HHHHHHTTTTTEEEEEEEEETTS-SEE--EEEEETT--TT-TT-EEEETTTTSHHHHHHH-GGGTTSEEEE-S-HHHHHHHHHTT-SEEEEE-HHHHHHHTTSTTGGGEEEEEEPPPEESEEEEEETTSS-HHHHHHHHHHHHHGGG-GGGHHHHHHTTEEEEE---HHHHHHHHHHHHHT-

Radius of gyration: 17.95 Å; chains: 1; bounding box: 36×37×48 Å